Protein AF-A0A183E8X5-F1 (afdb_monomer_lite)

Secondary structure (DSSP, 8-state):
--S--SHHHHHHHHHHHHHHTT-HHHHHHHHHT-HHHHHHHS-TTSGGG-HHHHHHHHHHHHHGGGS---HHHHH-TTS-EEEEEE---SSTT----S-EEE--B-SS-B---EEEPTT--EEEEEE---

Sequence (130 aa):
MTDIKTDIGYARAFVRLALERKLLHKHIQTVLGNFTLLQQLYKRYAFLRCDDEKEQFLYHILSLNAADFYCFTNTFKKTKMLYRVLLVTGSSRSALSCPIWIIITGSLCSTTTIALKQGIFEFTFDVSFS

InterPro domains:
  IPR004012 RUN domain [PF02759] (3-69)
  IPR004012 RUN domain [PS50826] (1-79)
  IPR004012 RUN domain [SM00593] (11-74)
  IPR037213 RUN domain superfamily [G3DSA:1.20.58.900] (1-78)
  IPR037213 RUN domai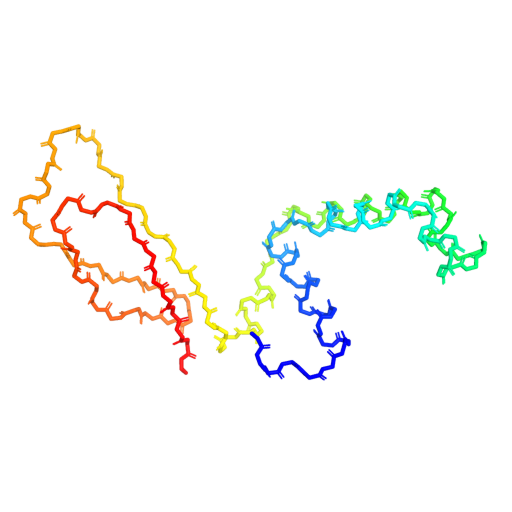n superfamily [SSF140741] (1-75)
  IPR047278 DENN domain-containing protein 5A/B [PTHR46070] (1-127)

Foldseek 3Di:
DPPDDDPVSVVVLVCLVCLQVLNNLVVVCVVLVPVVVCPVPDDCPDQSNDPVSVVVVSVVSNVSSVDHHPRNCVVPVQDKDKDKAAADDPDPPDQPPDWDWDWDDDPQGIDDTDIDDTPDRIDIDIDGRD

Structure (mmCIF, N/CA/C/O backbone):
data_AF-A0A183E8X5-F1
#
_entry.id   AF-A0A183E8X5-F1
#
loop_
_atom_site.group_PDB
_atom_site.id
_atom_site.type_symbol
_atom_site.label_atom_id
_atom_site.label_alt_id
_atom_site.label_comp_id
_atom_site.label_asym_id
_atom_site.label_entity_id
_atom_site.label_seq_id
_atom_site.pdbx_PDB_ins_code
_atom_site.Cartn_x
_atom_site.Cartn_y
_atom_site.Cartn_z
_atom_site.occupancy
_atom_site.B_iso_or_equiv
_atom_site.auth_seq_id
_atom_site.auth_comp_id
_atom_site.auth_asym_id
_atom_site.auth_atom_id
_atom_site.pdbx_PDB_model_num
ATOM 1 N N . MET A 1 1 ? -1.091 -12.541 -5.111 1.00 59.97 1 MET A N 1
ATOM 2 C CA . MET A 1 1 ? -0.577 -12.910 -3.773 1.00 59.97 1 MET A CA 1
ATOM 3 C C . MET A 1 1 ? -1.265 -14.189 -3.321 1.00 59.97 1 MET A C 1
ATOM 5 O O . MET A 1 1 ? -2.315 -14.120 -2.700 1.00 59.97 1 MET A O 1
ATOM 9 N N . THR A 1 2 ? -0.722 -15.342 -3.700 1.00 61.75 2 THR A N 1
ATOM 10 C CA . THR A 1 2 ? -1.282 -16.672 -3.383 1.00 61.75 2 THR A CA 1
ATOM 11 C C . THR A 1 2 ? -0.739 -17.255 -2.077 1.00 61.75 2 THR A C 1
ATOM 13 O O . THR A 1 2 ? -1.290 -18.218 -1.557 1.00 61.75 2 THR A O 1
ATOM 16 N N . ASP A 1 3 ? 0.328 -16.663 -1.532 1.00 69.75 3 ASP A N 1
ATOM 17 C CA . ASP A 1 3 ? 1.060 -17.225 -0.390 1.00 69.75 3 ASP A CA 1
ATOM 18 C C . ASP A 1 3 ? 0.460 -16.841 0.970 1.00 69.75 3 ASP A C 1
ATOM 20 O O . ASP A 1 3 ? 0.712 -17.497 1.980 1.00 69.75 3 ASP A O 1
ATOM 24 N N . ILE A 1 4 ? -0.352 -15.782 1.013 1.00 81.75 4 ILE A N 1
ATOM 25 C CA . ILE A 1 4 ? -1.031 -15.337 2.231 1.00 81.75 4 ILE A CA 1
ATOM 26 C C . ILE A 1 4 ? -2.340 -16.108 2.352 1.00 81.75 4 ILE A C 1
ATOM 28 O O . ILE A 1 4 ? -3.186 -16.024 1.472 1.00 81.75 4 ILE A O 1
ATOM 32 N N . LYS A 1 5 ? -2.508 -16.842 3.454 1.00 86.38 5 LYS A N 1
ATOM 33 C CA . LYS A 1 5 ? -3.681 -17.702 3.681 1.00 86.38 5 LYS A CA 1
ATOM 34 C C . LYS A 1 5 ? -4.601 -17.221 4.803 1.00 86.38 5 LYS A C 1
ATOM 36 O O . LYS A 1 5 ? -5.617 -17.852 5.057 1.00 86.38 5 LYS A O 1
ATOM 41 N N . THR A 1 6 ? -4.230 -16.155 5.511 1.00 93.00 6 THR A N 1
ATOM 42 C CA . THR A 1 6 ? -4.957 -15.675 6.694 1.00 93.00 6 THR A CA 1
ATOM 43 C C . THR A 1 6 ? -5.379 -14.223 6.532 1.00 93.00 6 THR A C 1
ATOM 45 O O . THR A 1 6 ? -4.618 -13.409 6.003 1.00 93.00 6 THR A O 1
ATOM 48 N N . ASP A 1 7 ? -6.549 -13.874 7.067 1.00 91.06 7 ASP A N 1
ATOM 49 C CA . ASP A 1 7 ? -7.070 -12.498 7.050 1.00 91.06 7 ASP A CA 1
ATOM 50 C C . ASP A 1 7 ? -6.119 -11.524 7.753 1.00 91.06 7 ASP A C 1
ATOM 52 O O . ASP A 1 7 ? -5.843 -10.426 7.270 1.00 91.06 7 ASP A O 1
ATOM 56 N N . ILE A 1 8 ? -5.513 -11.974 8.855 1.00 92.31 8 ILE A N 1
ATOM 57 C CA . ILE A 1 8 ? -4.472 -11.229 9.573 1.00 92.31 8 ILE A CA 1
ATOM 58 C C . ILE A 1 8 ? -3.254 -10.999 8.668 1.00 92.31 8 ILE A C 1
ATOM 60 O O . ILE A 1 8 ? -2.653 -9.924 8.687 1.00 92.31 8 ILE A O 1
ATOM 64 N N . GLY A 1 9 ? -2.874 -11.996 7.868 1.00 91.62 9 GLY A N 1
ATOM 65 C CA . GLY A 1 9 ? -1.797 -11.879 6.892 1.00 91.62 9 GLY A CA 1
ATOM 66 C C . GLY A 1 9 ? -2.107 -10.835 5.821 1.00 91.62 9 GLY A C 1
ATOM 67 O O . GLY A 1 9 ? -1.244 -10.009 5.520 1.00 91.62 9 GLY A O 1
ATOM 68 N N . TYR A 1 10 ? -3.341 -10.812 5.312 1.00 91.50 10 TYR A N 1
ATOM 69 C CA . TYR A 1 10 ? -3.785 -9.814 4.337 1.00 91.50 10 TYR A CA 1
ATOM 70 C C . TYR A 1 10 ? -3.786 -8.406 4.927 1.00 91.50 10 TYR A C 1
ATOM 72 O O . TYR A 1 10 ? -3.229 -7.496 4.314 1.00 91.50 10 TYR A O 1
ATOM 80 N N . ALA A 1 11 ? -4.302 -8.228 6.146 1.00 93.25 11 ALA A N 1
ATOM 81 C CA . ALA A 1 11 ? -4.269 -6.942 6.840 1.00 93.25 11 ALA A CA 1
ATOM 82 C C . ALA A 1 11 ? -2.827 -6.445 7.048 1.00 93.25 11 ALA A C 1
ATOM 84 O O . ALA A 1 11 ? -2.494 -5.297 6.754 1.00 93.25 11 ALA A O 1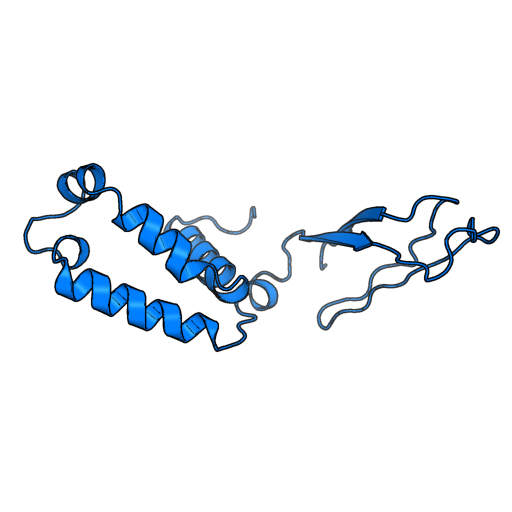
ATOM 85 N N . ARG A 1 12 ? -1.926 -7.333 7.481 1.00 92.81 12 ARG A N 1
ATOM 86 C CA . ARG A 1 12 ? -0.500 -7.020 7.652 1.00 92.81 12 ARG A CA 1
ATOM 87 C C . ARG A 1 12 ? 0.197 -6.686 6.329 1.00 92.81 12 ARG A C 1
ATOM 89 O O . ARG A 1 12 ? 1.100 -5.849 6.318 1.00 92.81 12 ARG A O 1
ATOM 96 N N . ALA A 1 13 ? -0.158 -7.351 5.233 1.00 92.88 13 ALA A N 1
ATOM 97 C CA . ALA A 1 13 ? 0.380 -7.049 3.908 1.00 92.88 13 ALA A CA 1
ATOM 98 C C . ALA A 1 13 ? -0.128 -5.699 3.394 1.00 92.88 13 ALA A C 1
ATOM 100 O O . ALA A 1 13 ? 0.666 -4.896 2.909 1.00 92.88 13 ALA A O 1
ATOM 101 N N . PHE A 1 14 ? -1.419 -5.424 3.582 1.00 93.62 14 PHE A N 1
ATOM 102 C CA . PHE A 1 14 ? -2.045 -4.154 3.239 1.00 93.62 14 PHE A CA 1
ATOM 103 C C . PHE A 1 14 ? -1.368 -2.976 3.945 1.00 93.62 14 PHE A C 1
ATOM 105 O O . PHE A 1 14 ? -0.970 -2.023 3.280 1.00 93.62 14 PHE A O 1
ATOM 112 N N . VAL A 1 15 ? -1.156 -3.059 5.265 1.00 95.12 15 VAL A N 1
ATOM 113 C CA . VAL A 1 15 ? -0.494 -1.982 6.021 1.00 95.12 15 VAL A CA 1
ATOM 114 C C . VAL A 1 15 ? 0.925 -1.737 5.508 1.00 95.12 15 VAL A C 1
ATOM 116 O O . VAL A 1 15 ? 1.291 -0.590 5.271 1.00 95.12 15 VAL A O 1
ATOM 119 N N . ARG A 1 16 ? 1.714 -2.795 5.267 1.00 93.62 16 ARG A N 1
ATOM 120 C CA . ARG A 1 16 ? 3.074 -2.650 4.717 1.00 93.62 16 ARG A CA 1
ATOM 121 C C . ARG A 1 16 ? 3.074 -1.988 3.343 1.00 93.62 16 ARG A C 1
ATOM 123 O O . ARG A 1 16 ? 3.882 -1.095 3.114 1.00 93.62 16 ARG A O 1
ATOM 130 N N . LEU A 1 17 ? 2.166 -2.400 2.455 1.00 93.44 17 LEU A N 1
ATOM 131 C CA . LEU A 1 17 ? 2.046 -1.817 1.117 1.00 93.44 17 LEU A CA 1
ATOM 132 C C . LEU A 1 17 ? 1.642 -0.343 1.187 1.00 93.44 17 LEU A C 1
ATOM 134 O O . LEU A 1 17 ? 2.188 0.494 0.474 1.00 93.44 17 LEU A O 1
ATOM 138 N N . ALA A 1 18 ? 0.680 -0.021 2.048 1.00 94.81 18 ALA A N 1
ATOM 139 C CA . ALA A 1 18 ? 0.187 1.335 2.210 1.00 94.81 18 ALA A CA 1
ATOM 140 C C . ALA A 1 18 ? 1.235 2.267 2.842 1.00 94.81 18 ALA A C 1
ATOM 142 O O . ALA A 1 18 ? 1.273 3.441 2.480 1.00 94.81 18 ALA A O 1
ATOM 143 N N . LEU A 1 19 ? 2.098 1.759 3.732 1.00 94.56 19 LEU A N 1
ATOM 144 C CA . LEU A 1 19 ? 3.248 2.500 4.266 1.00 94.56 19 LEU A CA 1
ATOM 145 C C . LEU A 1 19 ? 4.289 2.786 3.187 1.00 94.56 19 LEU A C 1
ATOM 147 O O . LEU A 1 19 ? 4.670 3.935 2.998 1.00 94.56 19 LEU A O 1
ATOM 151 N N . GLU A 1 20 ? 4.698 1.763 2.439 1.00 93.69 20 GLU A N 1
ATOM 152 C CA . GLU A 1 20 ? 5.688 1.901 1.363 1.00 93.69 20 GLU A CA 1
ATOM 153 C C . GLU A 1 20 ? 5.208 2.854 0.257 1.00 93.69 20 GLU A C 1
ATOM 155 O O . GLU A 1 20 ? 5.986 3.627 -0.291 1.00 93.69 20 GLU A O 1
ATOM 160 N N . ARG A 1 21 ? 3.896 2.893 -0.007 1.00 93.31 21 ARG A N 1
ATOM 161 C CA . ARG A 1 21 ? 3.290 3.852 -0.943 1.00 93.31 21 ARG A CA 1
ATOM 162 C C . ARG A 1 21 ? 2.960 5.220 -0.337 1.00 93.31 21 ARG A C 1
ATOM 164 O O . ARG A 1 21 ? 2.479 6.074 -1.077 1.00 93.31 21 ARG A O 1
ATOM 171 N N . LYS A 1 22 ? 3.166 5.437 0.968 1.00 94.25 22 LYS A N 1
ATOM 172 C CA . LYS A 1 22 ? 2.788 6.671 1.697 1.00 94.25 22 LYS A CA 1
ATOM 173 C C . LYS A 1 22 ? 1.288 7.009 1.606 1.00 94.25 22 LYS A C 1
ATOM 175 O O . LYS A 1 22 ? 0.877 8.168 1.564 1.00 94.25 22 LYS A O 1
ATOM 180 N N . LEU A 1 23 ? 0.447 5.974 1.555 1.00 94.88 23 LEU A N 1
ATOM 181 C CA . LEU A 1 23 ? -1.014 6.066 1.408 1.00 94.88 23 LEU A CA 1
ATOM 182 C C . LEU A 1 23 ? -1.788 5.578 2.640 1.00 94.88 23 LEU A C 1
ATOM 184 O O . LEU A 1 23 ? -3.018 5.644 2.643 1.00 94.88 23 LEU A O 1
ATOM 188 N N . LEU A 1 24 ? -1.105 5.093 3.684 1.00 95.69 24 LEU A N 1
ATOM 189 C CA . LEU A 1 24 ? -1.758 4.506 4.859 1.00 95.69 24 LEU A CA 1
ATOM 190 C C . LEU A 1 24 ? -2.754 5.469 5.517 1.00 95.69 24 LEU A C 1
ATOM 192 O O . LEU A 1 24 ? -3.899 5.082 5.750 1.00 95.69 24 LEU A O 1
ATOM 196 N N . HIS A 1 25 ? -2.350 6.724 5.739 1.00 94.25 25 HIS A N 1
ATOM 197 C CA . HIS A 1 25 ? -3.223 7.762 6.292 1.00 94.25 25 HIS A CA 1
ATOM 198 C C . HIS A 1 25 ? -4.504 7.914 5.464 1.00 94.25 25 HIS A C 1
ATOM 200 O O . HIS A 1 25 ? -5.602 7.779 5.995 1.00 94.25 25 HIS A O 1
ATOM 206 N N . LYS A 1 26 ? -4.368 8.108 4.145 1.00 95.00 26 LYS A N 1
ATOM 207 C CA . LYS A 1 26 ? -5.500 8.313 3.231 1.00 95.00 26 LYS A CA 1
ATOM 208 C C . LYS A 1 26 ? -6.472 7.135 3.259 1.00 95.00 26 LYS A C 1
ATOM 210 O O . LYS A 1 26 ? -7.687 7.331 3.284 1.00 95.00 26 LYS A O 1
ATOM 215 N N . HIS A 1 27 ? -5.955 5.908 3.257 1.00 95.56 27 HIS A N 1
ATOM 216 C CA . HIS A 1 27 ? -6.799 4.719 3.286 1.00 95.56 27 HIS A CA 1
ATOM 217 C C . HIS A 1 27 ? -7.548 4.574 4.610 1.00 95.56 27 HIS A C 1
ATOM 219 O O . HIS A 1 27 ? -8.758 4.356 4.595 1.00 95.56 27 HIS A O 1
ATOM 225 N N . ILE A 1 28 ? -6.863 4.739 5.744 1.00 94.62 28 ILE A N 1
ATOM 226 C CA . ILE A 1 28 ? -7.503 4.641 7.059 1.00 94.62 28 ILE A CA 1
ATOM 227 C C . ILE A 1 28 ? -8.511 5.775 7.242 1.00 94.62 28 ILE A C 1
ATOM 229 O O . ILE A 1 28 ? -9.639 5.507 7.632 1.00 94.62 28 ILE A O 1
ATOM 233 N N . GLN A 1 29 ? -8.173 7.010 6.871 1.00 94.38 29 GLN A N 1
ATOM 234 C CA . GLN A 1 29 ? -9.104 8.139 6.905 1.00 94.38 29 GLN A CA 1
ATOM 235 C C 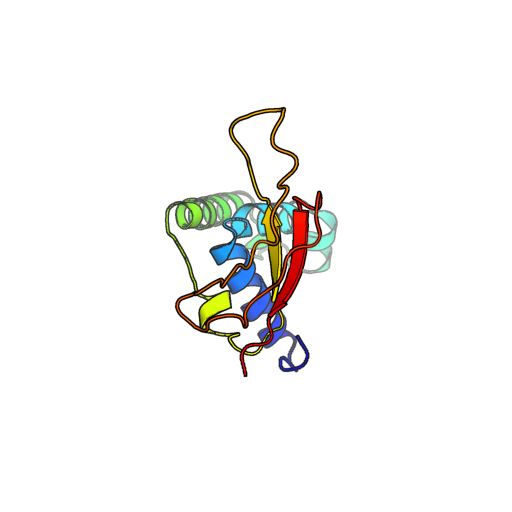. GLN A 1 29 ? -10.373 7.858 6.088 1.00 94.38 29 GLN A C 1
ATOM 237 O O . GLN A 1 29 ? -11.472 8.144 6.550 1.00 94.38 29 GLN A O 1
ATOM 242 N N . THR A 1 30 ? -10.241 7.244 4.908 1.00 94.25 30 THR A N 1
ATOM 243 C CA . THR A 1 30 ? -11.393 6.871 4.069 1.00 94.25 30 THR A CA 1
ATOM 244 C C . THR A 1 30 ? -12.294 5.852 4.771 1.00 94.25 30 THR A C 1
ATOM 246 O O . THR A 1 30 ? -13.513 6.009 4.784 1.00 94.25 30 THR A O 1
ATOM 249 N N . VAL A 1 31 ? -11.705 4.822 5.387 1.00 92.38 31 VAL A N 1
ATOM 250 C CA . VAL A 1 31 ? -12.453 3.793 6.129 1.00 92.38 31 VAL A CA 1
ATOM 251 C C . VAL A 1 31 ? -13.134 4.396 7.359 1.00 92.38 31 VAL A C 1
ATOM 253 O O . VAL A 1 31 ? -14.308 4.131 7.607 1.00 92.38 31 VAL A O 1
ATOM 256 N N . LEU A 1 32 ? -12.419 5.241 8.103 1.00 92.00 32 LEU A N 1
ATOM 257 C CA . LEU A 1 32 ? -12.924 5.874 9.320 1.00 92.00 32 LEU A CA 1
ATOM 258 C C . LEU A 1 32 ? -13.890 7.038 9.051 1.00 92.00 32 LEU A C 1
ATOM 260 O O . LEU A 1 32 ? -14.623 7.444 9.950 1.00 92.00 32 LEU A O 1
ATOM 264 N N . GLY A 1 33 ? -13.934 7.556 7.822 1.00 90.94 33 GLY A N 1
ATOM 265 C CA . GLY A 1 33 ? -14.921 8.544 7.388 1.00 90.94 33 GLY A CA 1
ATOM 266 C C . GLY A 1 33 ? -16.334 7.968 7.256 1.00 90.94 33 GLY A C 1
ATOM 267 O O . GLY A 1 33 ? -17.310 8.715 7.299 1.00 90.94 33 GLY A O 1
ATOM 268 N N . ASN A 1 34 ? -16.477 6.642 7.141 1.00 93.25 34 ASN A N 1
ATOM 269 C CA . ASN A 1 34 ? -17.786 6.001 7.078 1.00 93.25 34 ASN A CA 1
ATOM 270 C C . ASN A 1 34 ? -18.358 5.751 8.483 1.00 93.25 34 ASN A C 1
ATOM 272 O O . ASN A 1 34 ? -18.269 4.655 9.042 1.00 93.25 34 ASN A O 1
ATOM 276 N N . PHE A 1 35 ? -18.996 6.781 9.039 1.00 89.50 35 PHE A N 1
ATOM 277 C CA . PHE A 1 35 ? -19.573 6.730 10.382 1.00 89.50 35 PHE A CA 1
ATOM 278 C C . PHE A 1 35 ? -20.629 5.627 10.549 1.00 89.50 35 PHE A C 1
ATOM 280 O O . PHE A 1 35 ? -20.650 4.958 11.580 1.00 89.50 35 PHE A O 1
ATOM 287 N N . THR A 1 36 ? -21.468 5.379 9.536 1.00 93.12 36 THR A N 1
ATOM 288 C CA . THR A 1 36 ? -22.518 4.342 9.609 1.00 93.12 36 THR A CA 1
ATOM 289 C C . THR A 1 36 ? -21.935 2.944 9.818 1.00 93.12 36 THR A C 1
ATOM 291 O O . THR A 1 36 ? -22.393 2.202 10.686 1.00 93.12 36 THR A O 1
ATOM 294 N N . LEU A 1 37 ? -20.857 2.623 9.101 1.00 93.31 37 LEU A N 1
ATOM 295 C CA . LEU A 1 37 ? -20.148 1.353 9.225 1.00 93.31 37 LEU A CA 1
ATOM 296 C C . LEU A 1 37 ? -19.469 1.225 10.596 1.00 93.31 37 LEU A C 1
ATOM 298 O O . LEU A 1 37 ? -19.539 0.172 11.231 1.00 93.31 37 LEU A O 1
ATOM 302 N N . LEU A 1 38 ? -18.870 2.308 11.103 1.00 92.81 38 LEU A N 1
ATOM 303 C CA . LEU A 1 38 ? -18.266 2.313 12.437 1.00 92.81 38 LEU A CA 1
ATOM 304 C C . LEU A 1 38 ? -19.297 2.095 13.548 1.00 92.81 38 LEU A C 1
ATOM 306 O O . LEU A 1 38 ? -19.004 1.401 14.520 1.00 92.81 38 LEU A O 1
ATOM 310 N N . GLN A 1 39 ? -20.506 2.643 13.412 1.00 93.06 39 GLN A N 1
ATOM 311 C CA . GLN A 1 39 ? -21.579 2.411 14.380 1.00 93.06 39 GLN A CA 1
ATOM 312 C C . GLN A 1 39 ? -22.056 0.956 14.409 1.00 93.06 39 GLN A C 1
ATOM 314 O O . GLN A 1 39 ? -22.420 0.474 15.480 1.00 93.06 39 GLN A O 1
ATOM 319 N N . GLN A 1 40 ? -22.048 0.273 13.260 1.00 95.38 40 GLN A N 1
ATOM 320 C CA . GLN A 1 40 ? -22.454 -1.130 13.143 1.00 95.38 40 GLN A CA 1
ATOM 321 C C . GLN A 1 40 ? -21.400 -2.093 13.704 1.00 95.38 40 GLN A C 1
ATOM 323 O O . GLN A 1 40 ? -21.754 -3.080 14.344 1.00 95.38 40 GLN A O 1
ATOM 328 N N . LEU A 1 41 ? -20.113 -1.809 13.481 1.00 94.62 41 LEU A N 1
ATOM 329 C CA . LEU A 1 41 ? -19.019 -2.713 13.856 1.00 94.62 41 LEU A CA 1
ATOM 330 C C . LEU A 1 41 ? -18.431 -2.435 15.246 1.00 94.62 41 LEU A C 1
ATOM 332 O O . LEU A 1 41 ? -17.873 -3.343 15.863 1.00 94.62 41 LEU A O 1
ATOM 336 N N . TYR A 1 42 ? -18.542 -1.203 15.756 1.00 94.69 42 TYR A N 1
ATOM 337 C CA . TYR A 1 42 ? -17.886 -0.786 16.995 1.00 94.69 42 TYR A CA 1
ATOM 338 C C . TYR A 1 42 ? -18.854 -0.219 18.040 1.00 94.69 42 TYR A C 1
ATOM 340 O O . TYR A 1 42 ? -19.742 0.600 17.777 1.00 94.69 42 TYR A O 1
ATOM 348 N N . LYS A 1 43 ? -18.617 -0.615 19.296 1.00 94.06 43 LYS A N 1
ATOM 349 C CA . LYS A 1 43 ? -19.326 -0.090 20.470 1.00 94.06 43 LYS A CA 1
ATOM 350 C C . LYS A 1 43 ? -19.052 1.407 20.655 1.00 94.06 43 LYS A C 1
ATOM 352 O O . LYS A 1 43 ? -18.007 1.903 20.252 1.00 94.06 43 LYS A O 1
ATOM 357 N N . ARG A 1 44 ? -19.968 2.130 21.310 1.00 91.12 44 ARG A N 1
ATOM 358 C CA . ARG A 1 44 ? -19.906 3.600 21.471 1.00 91.12 44 ARG A CA 1
ATOM 359 C C . ARG A 1 44 ? -18.628 4.111 22.154 1.00 91.12 44 ARG A C 1
ATOM 361 O O . ARG A 1 44 ? -18.202 5.213 21.853 1.00 91.12 44 ARG A O 1
ATOM 368 N N . TYR A 1 45 ? -18.033 3.310 23.035 1.00 92.00 45 TYR A N 1
ATOM 369 C CA . TYR A 1 45 ? -16.789 3.621 23.750 1.00 92.00 45 TYR A CA 1
ATOM 370 C C . TYR A 1 45 ? -15.525 3.131 23.025 1.00 92.00 45 TYR A C 1
ATOM 372 O O . TYR A 1 45 ? -14.431 3.188 23.578 1.00 92.00 45 TYR A O 1
ATOM 380 N N . ALA A 1 46 ? -15.660 2.565 21.824 1.00 94.06 46 ALA A N 1
ATOM 381 C CA . ALA A 1 46 ? -14.506 2.121 21.062 1.00 94.06 46 ALA A CA 1
ATOM 382 C C . ALA A 1 46 ? -13.687 3.327 20.597 1.00 94.06 46 ALA A C 1
ATOM 384 O O . ALA A 1 46 ? -14.249 4.326 20.153 1.00 94.06 46 ALA A O 1
ATOM 385 N N . PHE A 1 47 ? -12.366 3.166 20.607 1.00 93.31 47 PHE A N 1
ATOM 386 C CA . PHE A 1 47 ? -11.393 4.145 20.122 1.00 93.31 47 PHE A CA 1
ATOM 387 C C . PHE A 1 47 ? -11.792 4.789 18.784 1.00 93.31 47 PHE A C 1
ATOM 389 O O . PHE A 1 47 ? -11.823 6.004 18.657 1.00 93.31 47 PHE A O 1
ATOM 396 N N . LEU A 1 48 ? -12.214 3.976 17.809 1.00 91.00 48 LEU A N 1
ATOM 397 C CA . LEU A 1 48 ? -12.564 4.444 16.462 1.00 91.00 48 LEU A CA 1
ATOM 398 C C . LEU A 1 48 ? -13.837 5.303 16.387 1.00 91.00 48 LEU A C 1
ATOM 400 O O . LEU A 1 48 ? -14.096 5.897 15.344 1.00 91.00 48 LEU A O 1
ATOM 404 N N . ARG A 1 49 ? -14.648 5.353 17.451 1.00 90.88 49 ARG A N 1
ATOM 405 C CA . ARG A 1 49 ? -15.848 6.200 17.542 1.00 90.88 49 ARG A CA 1
ATOM 406 C C . ARG A 1 49 ? -15.632 7.471 18.364 1.00 90.88 49 ARG A C 1
ATOM 408 O O . ARG A 1 49 ? -16.561 8.266 18.460 1.00 90.88 49 ARG A O 1
ATOM 415 N N . CYS A 1 50 ? -14.455 7.650 18.957 1.00 92.19 50 CYS A N 1
ATOM 416 C CA . CYS A 1 50 ? -14.072 8.884 19.627 1.00 92.19 50 CYS A CA 1
ATOM 417 C C . CYS A 1 50 ? -13.357 9.783 18.613 1.00 92.19 50 CYS A C 1
ATOM 419 O O . CYS A 1 50 ? -12.296 9.413 18.114 1.00 92.19 50 CYS A O 1
ATOM 421 N N . ASP A 1 51 ? -13.964 10.917 18.255 1.00 89.25 51 ASP A N 1
ATOM 422 C CA . ASP A 1 51 ? -13.460 11.759 17.164 1.00 89.25 51 ASP A CA 1
ATOM 423 C C . ASP A 1 51 ? -12.093 12.382 17.479 1.00 89.25 51 ASP A C 1
ATOM 425 O O . ASP A 1 51 ? -11.215 12.327 16.619 1.00 89.25 51 ASP A O 1
ATOM 429 N N . ASP A 1 52 ? -11.871 12.845 18.712 1.00 90.94 52 ASP A N 1
ATOM 430 C CA . ASP A 1 52 ? -10.596 13.446 19.136 1.00 90.94 52 ASP A CA 1
ATOM 431 C C . ASP A 1 52 ? -9.431 12.442 19.035 1.00 90.94 52 ASP A C 1
ATOM 433 O O . ASP A 1 52 ? -8.418 12.689 18.376 1.00 90.94 52 ASP A O 1
ATOM 437 N N . GLU A 1 53 ? -9.608 11.252 19.616 1.00 92.31 53 GLU A N 1
ATOM 438 C CA . GLU A 1 53 ? -8.618 10.166 19.588 1.00 92.31 53 GLU A CA 1
ATOM 439 C C . GLU A 1 53 ? -8.346 9.679 18.157 1.00 92.31 53 GLU A C 1
ATOM 441 O O . GLU A 1 53 ? -7.205 9.416 17.762 1.00 92.31 53 GLU A O 1
ATOM 446 N N . LYS A 1 54 ? -9.404 9.583 17.344 1.00 92.06 54 LYS A N 1
ATOM 447 C CA . LYS A 1 54 ? -9.330 9.197 15.933 1.00 92.06 54 LYS A CA 1
ATOM 448 C C . LYS A 1 54 ? -8.529 10.207 15.115 1.00 92.06 54 LYS A C 1
ATOM 450 O O . LYS A 1 54 ? -7.716 9.800 14.283 1.00 92.06 54 LYS A O 1
ATOM 455 N N . GLU A 1 55 ? -8.757 11.502 15.310 1.00 92.62 55 GLU A N 1
ATOM 456 C CA . GLU A 1 55 ? -8.003 12.546 14.616 1.00 92.62 55 GLU A CA 1
ATOM 457 C C . GLU A 1 55 ? -6.531 12.517 15.018 1.00 92.62 55 GLU A C 1
ATOM 459 O O . GLU A 1 55 ? -5.662 12.464 14.143 1.00 92.62 55 GLU A O 1
ATOM 464 N N . GLN A 1 56 ? -6.237 12.439 16.318 1.00 95.06 56 GLN A N 1
ATOM 465 C CA . GLN A 1 56 ? -4.866 12.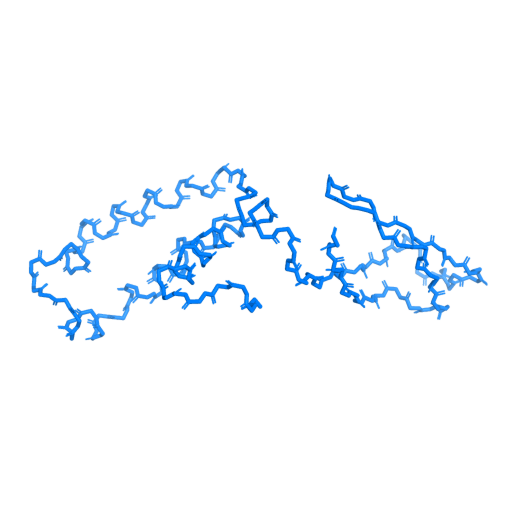334 16.814 1.00 95.06 56 GLN A CA 1
ATOM 466 C C . GLN A 1 56 ? -4.142 11.104 16.244 1.00 95.06 56 GLN A C 1
ATOM 468 O O . GLN A 1 56 ? -3.000 11.196 15.785 1.00 95.06 56 GLN A O 1
ATOM 473 N N . PHE A 1 57 ? -4.820 9.958 16.185 1.00 95.19 57 PHE A N 1
ATOM 474 C CA . PHE A 1 57 ? -4.299 8.753 15.543 1.00 95.19 57 PHE A CA 1
ATOM 475 C C . PHE A 1 57 ? -3.945 8.972 14.073 1.00 95.19 57 PHE A C 1
ATOM 477 O O . PHE A 1 57 ? -2.855 8.602 13.630 1.00 95.19 57 PHE A O 1
ATOM 484 N N . LEU A 1 58 ? -4.838 9.602 13.308 1.00 94.69 58 LEU A N 1
ATOM 485 C CA . LEU A 1 58 ? -4.601 9.897 11.898 1.00 94.69 58 LEU A CA 1
ATOM 486 C C . LEU A 1 58 ? -3.417 10.852 11.701 1.00 94.69 58 LEU A C 1
ATOM 488 O O . LEU A 1 58 ? -2.645 10.643 10.760 1.00 94.69 58 LEU A O 1
ATOM 492 N N . TYR A 1 59 ? -3.230 11.838 12.586 1.00 94.94 59 TYR A N 1
ATOM 493 C CA . TYR A 1 59 ? -2.058 12.720 12.578 1.00 94.94 59 TYR A CA 1
ATOM 494 C C . TYR A 1 59 ? -0.756 11.954 12.829 1.00 94.94 59 TYR A C 1
ATOM 496 O O . TYR A 1 59 ? 0.227 12.159 12.113 1.00 94.94 59 TYR A O 1
ATOM 504 N N . HIS A 1 60 ? -0.743 11.018 13.779 1.00 95.19 60 HIS A N 1
ATOM 505 C CA . HIS A 1 60 ? 0.424 10.164 14.007 1.00 95.19 60 HIS A CA 1
ATOM 506 C C . HIS A 1 60 ? 0.731 9.249 12.817 1.00 95.19 60 HIS A C 1
ATOM 508 O O . HIS A 1 60 ? 1.894 9.007 12.518 1.00 95.19 60 HIS A O 1
ATOM 514 N N . ILE A 1 61 ? -0.278 8.763 12.092 1.00 94.94 61 ILE A N 1
ATOM 515 C CA . ILE A 1 61 ? -0.036 8.003 10.858 1.00 94.94 61 ILE A CA 1
ATOM 516 C C . ILE A 1 61 ? 0.504 8.907 9.751 1.00 94.94 61 ILE A C 1
ATOM 518 O O . ILE A 1 61 ? 1.346 8.476 8.966 1.00 94.94 61 ILE A O 1
ATOM 522 N N . LEU A 1 62 ? 0.038 10.155 9.673 1.00 94.06 62 LEU A N 1
ATOM 523 C CA . LEU A 1 62 ? 0.493 11.100 8.658 1.00 94.06 62 LEU A CA 1
ATOM 524 C C . LEU A 1 62 ? 1.995 11.385 8.782 1.00 94.06 62 LEU A C 1
ATOM 526 O O . LEU A 1 62 ? 2.671 11.490 7.759 1.00 94.06 62 LEU A O 1
ATOM 530 N N . SER A 1 63 ? 2.537 11.446 10.003 1.00 94.25 63 SER A N 1
ATOM 531 C CA . SER A 1 63 ? 3.976 11.661 10.216 1.00 94.25 63 SER A CA 1
ATOM 532 C C . SER A 1 63 ? 4.842 10.534 9.641 1.00 94.25 63 SER A C 1
ATOM 534 O O . SER A 1 63 ? 5.970 10.787 9.219 1.00 94.25 63 SER A O 1
ATOM 536 N N . LEU A 1 64 ? 4.305 9.313 9.519 1.00 93.50 64 LEU A N 1
ATOM 537 C CA . LEU A 1 64 ? 5.010 8.188 8.899 1.00 93.50 64 LEU A CA 1
ATOM 538 C C . LEU A 1 64 ? 5.316 8.444 7.417 1.00 93.50 64 LEU A C 1
ATOM 540 O O . LEU A 1 64 ? 6.293 7.910 6.906 1.00 93.50 64 LEU A O 1
ATOM 544 N N . ASN A 1 65 ? 4.565 9.304 6.721 1.00 92.44 65 ASN A N 1
ATOM 545 C CA . ASN A 1 65 ? 4.853 9.630 5.319 1.00 92.44 65 ASN A CA 1
ATOM 546 C C . ASN A 1 65 ? 6.207 10.340 5.120 1.00 92.44 65 ASN A C 1
ATOM 548 O O . ASN A 1 65 ? 6.730 10.353 4.001 1.00 92.44 65 ASN A O 1
ATOM 552 N N . ALA A 1 66 ? 6.775 10.926 6.179 1.00 92.44 66 ALA A N 1
ATOM 553 C CA . ALA A 1 66 ? 8.101 11.538 6.135 1.00 92.44 66 ALA A CA 1
ATOM 554 C C . ALA A 1 66 ? 9.236 10.501 6.055 1.00 92.44 66 ALA A C 1
ATOM 556 O O . ALA A 1 66 ? 10.339 10.846 5.640 1.00 92.44 66 ALA A O 1
ATOM 557 N N . ALA A 1 67 ? 8.975 9.244 6.425 1.00 92.12 67 ALA A N 1
ATOM 558 C CA . ALA A 1 67 ? 9.941 8.158 6.345 1.00 92.12 67 ALA A CA 1
AT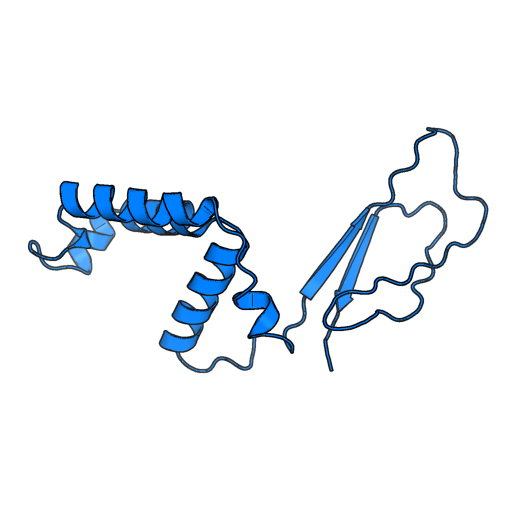OM 559 C C . ALA A 1 67 ? 9.754 7.330 5.063 1.00 92.12 67 ALA A C 1
ATOM 561 O O . ALA A 1 67 ? 8.645 7.178 4.543 1.00 92.12 67 ALA A O 1
ATOM 562 N N . ASP A 1 68 ? 10.854 6.763 4.570 1.00 91.06 68 ASP A N 1
ATOM 563 C CA . ASP A 1 68 ? 10.835 5.818 3.457 1.00 91.06 68 ASP A CA 1
ATOM 564 C C . ASP A 1 68 ? 10.804 4.385 3.991 1.00 91.06 68 ASP A C 1
ATOM 566 O O . ASP A 1 68 ? 11.714 3.929 4.688 1.00 91.06 68 ASP A O 1
ATOM 570 N N . PHE A 1 69 ? 9.737 3.662 3.655 1.00 91.25 69 PHE A N 1
ATOM 571 C CA . PHE A 1 69 ? 9.535 2.276 4.059 1.00 91.25 69 PHE A CA 1
ATOM 572 C C . PHE A 1 69 ? 9.679 1.345 2.861 1.00 91.25 69 PHE A C 1
ATOM 574 O O . PHE A 1 69 ? 9.035 1.553 1.844 1.00 91.25 69 PHE A O 1
ATOM 581 N N . TYR A 1 70 ? 10.435 0.260 3.026 1.00 88.94 70 TYR A N 1
ATOM 582 C CA . TYR A 1 70 ? 10.572 -0.818 2.030 1.00 88.94 70 TYR A CA 1
ATOM 583 C C . TYR A 1 70 ? 10.013 -2.148 2.563 1.00 88.94 70 TYR A C 1
ATOM 585 O O . TYR A 1 70 ? 10.517 -3.237 2.279 1.00 88.94 70 TYR A O 1
ATOM 593 N N . CYS A 1 71 ? 9.022 -2.070 3.458 1.00 88.38 71 CYS A N 1
ATOM 594 C CA . CYS A 1 71 ? 8.559 -3.202 4.255 1.00 88.38 71 CYS A CA 1
ATOM 595 C C . CYS A 1 71 ? 7.792 -4.236 3.428 1.00 88.38 71 CYS A C 1
ATOM 597 O O . CYS A 1 71 ? 7.839 -5.423 3.754 1.00 88.38 71 CYS A O 1
ATOM 599 N N . PHE A 1 72 ? 7.055 -3.814 2.401 1.00 88.75 72 PHE A N 1
ATOM 600 C CA . PHE A 1 72 ? 6.301 -4.724 1.551 1.00 88.75 72 PHE A CA 1
ATOM 601 C C . PHE A 1 72 ? 7.243 -5.433 0.585 1.00 88.75 72 PHE A C 1
ATOM 603 O O . PHE A 1 72 ? 7.301 -6.663 0.599 1.00 88.75 72 PHE A O 1
ATOM 610 N N . THR A 1 73 ? 8.043 -4.672 -0.162 1.00 86.50 73 THR A N 1
ATOM 611 C CA . THR A 1 73 ? 8.954 -5.209 -1.183 1.00 86.50 73 THR A CA 1
ATOM 612 C C . THR A 1 73 ? 10.012 -6.139 -0.580 1.00 86.50 73 THR A C 1
ATOM 614 O O . THR A 1 73 ? 10.284 -7.203 -1.134 1.00 86.50 73 THR A O 1
ATOM 617 N N . ASN A 1 74 ? 10.543 -5.828 0.610 1.00 86.00 74 ASN A N 1
ATOM 618 C CA . ASN A 1 74 ? 11.513 -6.704 1.278 1.00 86.00 74 ASN A CA 1
ATOM 619 C C . ASN A 1 74 ? 10.901 -7.981 1.868 1.00 86.00 74 ASN A C 1
ATOM 621 O O . ASN A 1 74 ? 11.601 -8.989 1.982 1.00 86.00 74 ASN A O 1
ATOM 625 N N . THR A 1 75 ? 9.622 -7.957 2.256 1.00 86.31 75 THR A N 1
ATOM 626 C CA . THR A 1 75 ? 8.954 -9.132 2.843 1.00 86.31 75 THR A CA 1
ATOM 627 C C . THR A 1 75 ? 8.422 -10.062 1.754 1.00 86.31 75 THR A C 1
ATOM 629 O O . THR A 1 75 ? 8.570 -11.279 1.841 1.00 86.31 75 THR A O 1
ATOM 632 N N . PHE A 1 76 ? 7.821 -9.502 0.705 1.00 84.44 76 PHE A N 1
ATOM 633 C CA . PHE A 1 76 ? 7.138 -10.247 -0.351 1.00 84.44 76 PHE A CA 1
ATOM 634 C C . PHE A 1 76 ? 7.990 -10.360 -1.611 1.00 84.44 76 PHE A C 1
ATOM 636 O O . PHE A 1 76 ? 7.559 -10.024 -2.709 1.00 84.44 76 PHE A O 1
ATOM 643 N N . LYS A 1 77 ? 9.206 -10.889 -1.467 1.00 80.88 77 LYS A N 1
ATOM 644 C CA . LYS A 1 77 ? 10.144 -10.997 -2.592 1.00 80.88 77 LYS A CA 1
ATOM 645 C C . LYS A 1 77 ? 9.566 -11.812 -3.748 1.00 80.88 77 LYS A C 1
ATOM 647 O O . LYS A 1 77 ? 9.695 -11.407 -4.881 1.00 80.88 77 LYS A O 1
ATOM 652 N N . LYS A 1 78 ? 8.839 -12.900 -3.480 1.00 79.00 78 LYS A N 1
ATOM 653 C CA . LYS A 1 78 ? 8.302 -13.800 -4.521 1.00 79.00 78 LYS A CA 1
ATOM 654 C C . LYS A 1 78 ? 7.052 -13.281 -5.244 1.00 79.00 78 LYS A C 1
ATOM 656 O O . LYS A 1 78 ? 6.523 -13.962 -6.121 1.00 79.00 78 LYS A O 1
ATOM 661 N N . THR A 1 79 ? 6.525 -12.111 -4.876 1.00 80.50 79 THR A N 1
ATOM 662 C CA . THR A 1 79 ? 5.327 -11.596 -5.548 1.00 80.50 79 THR A CA 1
ATOM 663 C C . THR A 1 79 ? 5.660 -11.050 -6.924 1.00 80.50 79 THR A C 1
ATOM 665 O O . THR A 1 79 ? 6.612 -10.291 -7.077 1.00 80.50 79 THR A O 1
ATOM 668 N N . LYS A 1 80 ? 4.834 -11.403 -7.914 1.00 80.31 80 LYS A N 1
ATOM 669 C CA . LYS A 1 80 ? 4.902 -10.803 -9.245 1.00 80.31 80 LYS A CA 1
ATOM 670 C C . LYS A 1 80 ? 4.594 -9.315 -9.141 1.00 80.31 80 LYS A C 1
ATOM 672 O O . LYS A 1 80 ? 3.519 -8.948 -8.662 1.00 80.31 80 LYS A O 1
ATOM 677 N N . MET A 1 81 ? 5.536 -8.489 -9.572 1.00 82.94 81 MET A N 1
ATOM 678 C CA . MET A 1 81 ? 5.364 -7.044 -9.665 1.00 82.94 81 MET A CA 1
ATOM 679 C C . MET A 1 81 ? 5.366 -6.633 -11.131 1.00 82.94 81 MET A C 1
ATOM 681 O O . MET A 1 81 ? 6.219 -7.074 -11.902 1.00 82.94 81 MET A O 1
ATOM 685 N N . LEU A 1 82 ? 4.407 -5.782 -11.490 1.00 86.88 82 LEU A N 1
ATOM 686 C CA . LEU A 1 82 ? 4.315 -5.197 -12.818 1.00 86.88 82 LEU A CA 1
ATOM 687 C C . LEU A 1 82 ? 5.142 -3.913 -12.846 1.00 86.88 82 LEU A C 1
ATOM 689 O O . LEU A 1 82 ? 4.838 -2.948 -12.141 1.00 86.88 82 LEU A O 1
ATOM 693 N N . TYR A 1 83 ? 6.187 -3.909 -13.664 1.00 87.81 83 TYR A N 1
ATOM 694 C CA . TYR A 1 83 ? 7.040 -2.752 -13.884 1.00 87.81 83 TYR A CA 1
ATOM 695 C C . TYR A 1 83 ? 6.595 -2.039 -15.151 1.00 87.81 83 TYR A C 1
ATOM 697 O O . TYR A 1 83 ? 6.422 -2.663 -16.197 1.00 87.81 83 TYR A O 1
ATOM 705 N N . ARG A 1 84 ? 6.420 -0.721 -15.058 1.00 89.69 84 ARG A N 1
ATOM 706 C CA . ARG A 1 84 ? 6.153 0.154 -16.201 1.00 89.69 84 ARG A CA 1
ATOM 707 C C . ARG A 1 84 ? 7.406 0.957 -16.495 1.00 89.69 84 ARG A C 1
ATOM 709 O O . ARG A 1 84 ? 7.905 1.657 -15.616 1.00 89.69 84 ARG A O 1
ATOM 716 N N . VAL A 1 85 ? 7.892 0.859 -17.724 1.00 87.31 85 VAL A N 1
ATOM 717 C CA . VAL A 1 85 ? 9.068 1.592 -18.190 1.00 87.31 85 VAL A CA 1
ATOM 718 C C . VAL A 1 85 ? 8.620 2.585 -19.239 1.00 87.31 85 VAL A C 1
ATOM 720 O O . VAL A 1 85 ? 7.960 2.218 -20.209 1.00 87.31 85 VAL A O 1
ATOM 723 N N . LEU A 1 86 ? 8.997 3.840 -19.021 1.00 88.50 86 LEU A N 1
ATOM 724 C CA . LEU A 1 86 ? 8.773 4.934 -19.948 1.00 88.50 86 LEU A CA 1
ATOM 725 C C . LEU A 1 86 ? 10.128 5.483 -20.389 1.00 88.50 86 LEU A C 1
ATOM 727 O O . LEU A 1 86 ? 10.916 5.957 -19.571 1.00 88.50 86 LEU A O 1
ATOM 731 N N . LEU A 1 87 ? 10.382 5.425 -21.688 1.00 84.19 87 LEU A N 1
ATOM 732 C CA . LEU A 1 87 ? 11.532 6.036 -22.325 1.00 84.19 87 LEU A CA 1
ATOM 733 C C . LEU A 1 87 ? 11.199 7.462 -22.725 1.00 84.19 87 LEU A C 1
ATOM 735 O O . LEU A 1 87 ? 10.354 7.705 -23.582 1.00 84.19 87 LEU A O 1
ATOM 739 N N . VAL A 1 88 ? 11.909 8.405 -22.119 1.00 82.69 88 VAL A N 1
ATOM 740 C CA . VAL A 1 88 ? 11.763 9.827 -22.416 1.00 82.69 88 VAL A CA 1
ATOM 741 C C . VAL A 1 88 ? 12.979 10.278 -23.216 1.00 82.69 88 VAL A C 1
ATOM 743 O O . VAL A 1 88 ? 14.101 10.267 -22.714 1.00 82.69 88 VAL A O 1
ATOM 746 N N . THR A 1 89 ? 12.766 10.670 -24.472 1.00 75.88 89 THR A N 1
ATOM 747 C CA . THR A 1 89 ? 13.816 11.216 -25.343 1.00 75.88 89 THR A CA 1
ATOM 748 C C . THR A 1 89 ? 13.722 12.740 -25.394 1.00 75.88 89 THR A C 1
ATOM 750 O O . THR A 1 89 ? 12.649 13.276 -25.653 1.00 75.88 89 THR A O 1
ATOM 753 N N . GLY A 1 90 ? 14.839 13.451 -25.221 1.00 69.25 90 GLY A N 1
ATOM 754 C CA . GLY A 1 90 ? 14.867 14.924 -25.208 1.00 69.25 90 GLY A CA 1
ATOM 755 C C . GLY A 1 90 ? 14.643 15.621 -26.561 1.00 69.25 90 GLY A C 1
ATOM 756 O O . GLY A 1 90 ? 14.581 16.844 -26.604 1.00 69.25 90 GLY A O 1
ATOM 757 N N . SER A 1 91 ? 14.524 14.880 -27.670 1.00 63.06 91 SER A N 1
ATOM 758 C CA . SER A 1 91 ? 14.314 15.432 -29.016 1.00 63.06 91 SER A CA 1
ATOM 759 C C . SER A 1 91 ? 13.087 14.805 -29.672 1.00 63.06 91 SER A C 1
ATOM 761 O O . SER A 1 91 ? 13.006 13.586 -29.810 1.00 63.06 91 SER A O 1
ATOM 763 N N . SER A 1 92 ? 12.156 15.647 -30.132 1.00 55.22 92 SER A N 1
ATOM 764 C CA . SER A 1 92 ? 10.870 15.251 -30.735 1.00 55.22 92 SER A CA 1
ATOM 765 C C . SER A 1 92 ? 10.995 14.471 -32.060 1.00 55.22 92 SER A C 1
ATOM 767 O O . SER A 1 92 ? 9.980 14.036 -32.602 1.00 55.22 92 SER A O 1
ATOM 769 N N . ARG A 1 93 ? 12.209 14.304 -32.606 1.00 51.69 93 ARG A N 1
ATOM 770 C CA . ARG A 1 93 ? 12.456 13.705 -33.932 1.00 51.69 93 ARG A CA 1
ATOM 771 C C . ARG A 1 93 ? 13.253 12.402 -33.921 1.00 51.69 93 ARG A C 1
ATOM 773 O O . ARG A 1 93 ? 13.585 11.898 -34.988 1.00 51.69 93 ARG A O 1
ATOM 780 N N . SER A 1 94 ? 13.563 11.835 -32.759 1.00 54.84 94 SER A N 1
ATOM 781 C CA . SER A 1 94 ? 14.291 10.565 -32.711 1.00 54.84 94 SER A CA 1
ATOM 782 C C . SER A 1 94 ? 13.315 9.392 -32.700 1.00 54.84 94 SER A C 1
ATOM 784 O O . SER A 1 94 ? 13.030 8.800 -31.660 1.00 54.84 94 SER A O 1
ATOM 786 N N . ALA A 1 95 ? 12.794 9.039 -33.877 1.00 57.34 95 ALA A N 1
ATOM 787 C CA . ALA A 1 95 ? 12.430 7.648 -34.099 1.00 57.34 95 ALA A CA 1
ATOM 788 C C . ALA A 1 95 ? 13.719 6.847 -33.880 1.00 57.34 95 ALA A C 1
ATOM 790 O O . ALA A 1 95 ? 14.667 6.994 -34.651 1.00 57.34 95 ALA A O 1
ATOM 791 N N . LEU A 1 96 ? 13.796 6.093 -32.780 1.00 59.28 96 LEU A N 1
ATOM 792 C CA . LEU A 1 96 ? 14.951 5.257 -32.466 1.00 59.28 96 LEU A CA 1
ATOM 793 C C . LEU A 1 96 ? 15.146 4.306 -33.653 1.00 59.28 96 LEU A C 1
ATOM 795 O O . LEU A 1 96 ? 14.381 3.366 -33.833 1.00 59.28 96 LEU A O 1
ATOM 799 N N . SER A 1 97 ? 16.089 4.621 -34.544 1.00 61.06 97 SER A N 1
ATOM 800 C CA . SER A 1 97 ? 16.288 3.873 -35.794 1.00 61.06 97 SER A CA 1
ATOM 801 C C . SER A 1 97 ? 16.957 2.513 -35.539 1.00 61.06 97 SER A C 1
ATOM 803 O O . SER A 1 97 ? 16.922 1.608 -36.366 1.00 61.06 97 SER A O 1
ATOM 805 N N . CYS A 1 98 ? 17.554 2.366 -34.356 1.00 67.12 98 CYS A N 1
ATOM 806 C CA . CYS A 1 98 ? 18.323 1.215 -33.924 1.00 67.12 98 CYS A CA 1
ATOM 807 C C . CYS A 1 98 ? 17.570 0.373 -32.877 1.00 67.12 98 CYS A C 1
ATOM 809 O O . CYS A 1 98 ? 16.825 0.920 -32.057 1.00 67.12 98 CYS A O 1
ATOM 811 N N . PRO A 1 99 ? 17.781 -0.957 -32.866 1.00 73.94 99 PRO A N 1
ATOM 812 C CA . PRO A 1 99 ? 17.278 -1.817 -31.804 1.00 73.94 99 PRO A CA 1
ATOM 813 C C . PRO A 1 99 ? 17.952 -1.448 -30.480 1.00 73.94 99 PRO A C 1
ATOM 815 O O . PRO A 1 99 ? 19.179 -1.370 -30.394 1.00 73.94 99 PRO A O 1
ATOM 818 N N . ILE A 1 100 ? 17.141 -1.223 -29.447 1.00 80.62 100 ILE A N 1
ATOM 819 C CA . ILE A 1 100 ? 17.609 -0.900 -28.097 1.00 80.62 100 ILE A CA 1
ATOM 820 C C . ILE A 1 100 ? 17.318 -2.073 -27.178 1.00 80.62 100 ILE A C 1
ATOM 822 O O . ILE A 1 100 ? 16.267 -2.707 -27.258 1.00 80.62 100 ILE A O 1
ATOM 826 N N . TRP A 1 101 ? 18.260 -2.323 -26.280 1.00 85.38 101 TRP A N 1
ATOM 827 C CA . TRP A 1 101 ? 18.203 -3.370 -25.275 1.00 85.38 101 TRP A CA 1
ATOM 828 C C . TRP A 1 101 ? 18.285 -2.698 -23.918 1.00 85.38 101 TRP A C 1
ATOM 830 O O . TRP A 1 101 ? 19.122 -1.817 -23.714 1.00 85.38 101 TRP A O 1
ATOM 840 N N . ILE A 1 102 ? 17.431 -3.115 -22.994 1.00 86.06 102 ILE A N 1
ATOM 841 C CA . ILE A 1 102 ? 17.435 -2.595 -21.631 1.00 86.06 102 ILE A CA 1
ATOM 842 C C . ILE A 1 102 ? 17.570 -3.758 -20.663 1.00 86.06 102 ILE A C 1
ATOM 844 O O . ILE A 1 102 ? 16.962 -4.812 -20.842 1.00 86.06 102 ILE A O 1
ATOM 848 N N . ILE A 1 103 ? 18.376 -3.543 -19.630 1.00 88.19 103 ILE A N 1
ATOM 849 C CA . ILE A 1 103 ? 18.476 -4.409 -18.463 1.00 88.19 103 ILE A CA 1
ATOM 850 C C . ILE A 1 103 ? 18.129 -3.544 -17.258 1.00 88.19 103 ILE A C 1
ATOM 852 O O . ILE A 1 103 ? 18.708 -2.472 -17.077 1.00 88.19 103 ILE A O 1
ATOM 856 N N . ILE A 1 104 ? 17.172 -3.991 -16.452 1.00 86.69 104 ILE A N 1
ATOM 857 C CA . ILE A 1 104 ? 16.759 -3.294 -15.238 1.00 86.69 104 ILE A CA 1
ATOM 858 C C . ILE A 1 104 ? 17.287 -4.091 -14.060 1.00 86.69 104 ILE A C 1
ATOM 860 O O . ILE A 1 104 ? 16.891 -5.233 -13.840 1.00 86.69 104 ILE A O 1
ATOM 864 N N . THR A 1 105 ? 18.184 -3.472 -13.301 1.00 86.31 105 THR A N 1
ATOM 865 C CA . THR A 1 105 ? 18.795 -4.076 -12.118 1.00 86.31 105 THR A CA 1
ATOM 866 C C . THR A 1 105 ? 18.292 -3.364 -10.875 1.00 86.31 105 THR A C 1
ATOM 868 O O . THR A 1 105 ? 18.448 -2.153 -10.739 1.00 86.31 105 THR A O 1
ATOM 871 N N . GLY A 1 106 ? 17.678 -4.121 -9.970 1.00 84.50 106 GLY A N 1
ATOM 872 C CA . GLY A 1 106 ? 17.303 -3.677 -8.633 1.00 84.50 106 GLY A CA 1
ATOM 873 C C . GLY A 1 106 ? 18.147 -4.359 -7.556 1.00 84.50 106 GLY A C 1
ATOM 874 O O . GLY A 1 106 ? 19.007 -5.188 -7.838 1.00 84.50 106 GLY A O 1
ATOM 875 N N . SER A 1 107 ? 17.860 -4.045 -6.294 1.00 83.31 107 SER A N 1
ATOM 876 C CA . SER A 1 107 ? 18.544 -4.636 -5.133 1.00 83.31 107 SER A CA 1
ATOM 877 C C . SER A 1 107 ? 18.264 -6.130 -4.937 1.00 83.31 107 SER A C 1
ATOM 879 O O . SER A 1 107 ? 19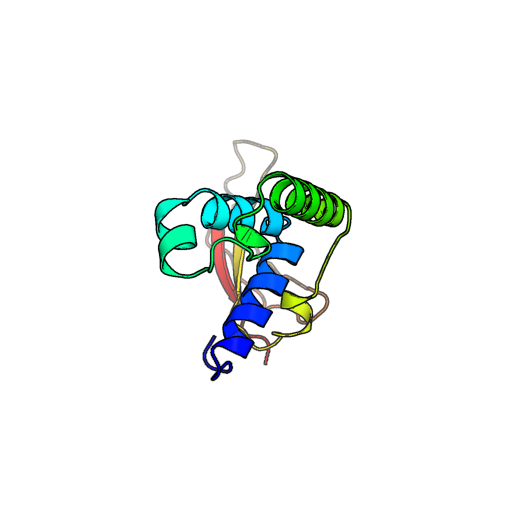.047 -6.820 -4.290 1.00 83.31 107 SER A O 1
ATOM 881 N N . LEU A 1 108 ? 17.146 -6.635 -5.469 1.00 78.94 108 LEU A N 1
ATOM 882 C CA . LEU A 1 108 ? 16.726 -8.030 -5.312 1.00 78.94 108 LEU A CA 1
ATOM 883 C C . LEU A 1 108 ? 17.036 -8.902 -6.534 1.00 78.94 108 LEU A C 1
ATOM 885 O O . LEU A 1 108 ? 17.208 -10.106 -6.375 1.00 78.94 108 LEU A O 1
ATOM 889 N N . CYS A 1 109 ? 17.061 -8.332 -7.742 1.00 78.81 109 CYS A N 1
ATOM 890 C CA . CYS A 1 109 ? 17.250 -9.082 -8.986 1.00 78.81 109 CYS A CA 1
ATOM 891 C C . CYS A 1 109 ? 17.565 -8.145 -10.163 1.00 78.81 109 CYS A C 1
ATOM 893 O O . CYS A 1 109 ? 17.341 -6.935 -10.085 1.00 78.81 109 CYS A O 1
ATOM 895 N N . SER A 1 110 ? 18.042 -8.727 -11.262 1.00 83.50 110 SER A N 1
ATOM 896 C CA . SER A 1 110 ? 18.190 -8.080 -12.563 1.00 83.50 110 SER A CA 1
ATOM 897 C C . SER A 1 110 ? 17.328 -8.799 -13.598 1.00 83.50 110 SER A C 1
ATOM 899 O O . SER A 1 110 ? 17.208 -10.025 -13.571 1.00 83.50 110 SER A O 1
ATOM 901 N N . THR A 1 111 ? 16.697 -8.045 -14.493 1.00 84.88 111 THR A N 1
ATOM 902 C CA . THR A 1 111 ? 15.923 -8.616 -15.597 1.00 84.88 111 THR A CA 1
ATOM 903 C C . THR A 1 111 ? 16.848 -9.215 -16.652 1.00 84.88 111 THR A C 1
ATOM 905 O O . THR A 1 111 ? 18.015 -8.845 -16.769 1.00 84.88 111 THR A O 1
ATOM 908 N N . THR A 1 112 ? 16.316 -10.094 -17.497 1.00 85.19 112 THR A N 1
ATOM 909 C CA . THR A 1 112 ? 16.991 -10.435 -18.754 1.00 85.19 112 THR A CA 1
ATOM 910 C C . THR A 1 112 ? 17.029 -9.221 -19.686 1.00 85.19 112 THR A C 1
ATOM 912 O O . THR A 1 112 ? 16.391 -8.193 -19.434 1.00 85.19 112 THR A O 1
ATOM 915 N N . THR A 1 113 ? 17.801 -9.324 -20.767 1.00 84.88 113 THR A N 1
ATOM 916 C CA . THR A 1 113 ? 17.843 -8.310 -21.821 1.00 84.88 113 THR A CA 1
ATOM 917 C C . THR A 1 113 ? 16.472 -8.171 -22.479 1.00 84.88 113 THR A C 1
ATOM 919 O O . THR A 1 113 ? 15.994 -9.071 -23.168 1.00 84.88 113 THR A O 1
ATOM 922 N N . ILE A 1 114 ? 15.830 -7.020 -22.280 1.00 85.38 114 ILE A N 1
ATOM 923 C CA . ILE A 1 114 ? 14.550 -6.684 -22.903 1.00 85.38 114 ILE A CA 1
ATOM 924 C C . ILE A 1 114 ? 14.852 -5.927 -24.196 1.00 85.38 114 ILE A C 1
ATOM 926 O O . ILE A 1 114 ? 15.316 -4.786 -24.163 1.00 85.38 114 ILE A O 1
ATOM 930 N N . ALA A 1 115 ? 14.608 -6.574 -25.337 1.00 83.00 115 ALA A N 1
ATOM 931 C CA . ALA A 1 115 ? 14.706 -5.945 -26.650 1.00 83.00 115 ALA A CA 1
ATOM 932 C C . ALA A 1 115 ? 13.453 -5.104 -26.927 1.00 83.00 115 ALA A C 1
ATOM 934 O O . ALA A 1 115 ? 12.326 -5.602 -26.869 1.00 83.00 115 ALA A O 1
ATOM 935 N N . LEU A 1 116 ? 13.648 -3.826 -27.239 1.00 80.81 116 LEU A N 1
ATOM 936 C CA . LEU A 1 116 ? 12.564 -2.900 -27.529 1.00 80.81 116 LEU A CA 1
ATOM 937 C C . LEU A 1 116 ? 12.205 -2.909 -29.004 1.00 80.81 116 LEU A C 1
ATOM 939 O O . LEU A 1 116 ? 13.067 -2.845 -29.881 1.00 80.81 116 LEU A O 1
ATOM 943 N N . LYS A 1 117 ? 10.898 -2.938 -29.270 1.00 73.50 117 LYS A N 1
ATOM 944 C CA . LYS A 1 117 ? 10.374 -2.736 -30.617 1.00 73.50 117 LYS A CA 1
ATOM 945 C C . LYS A 1 117 ? 10.482 -1.263 -30.991 1.00 73.50 117 LYS A C 1
ATOM 947 O O . LYS A 1 117 ? 10.259 -0.373 -30.171 1.00 73.50 117 LYS A O 1
ATOM 952 N N . GLN A 1 118 ? 10.792 -1.029 -32.257 1.00 70.44 118 GLN A N 1
ATOM 953 C CA . GLN A 1 118 ? 10.969 0.304 -32.801 1.00 70.44 118 GLN A CA 1
ATOM 954 C C . GLN A 1 118 ? 9.710 1.162 -32.605 1.00 70.44 118 GLN A C 1
ATOM 956 O O . GLN A 1 118 ? 8.601 0.718 -32.894 1.00 70.44 118 GLN A O 1
ATOM 961 N N . GLY A 1 119 ? 9.881 2.379 -32.084 1.00 68.69 119 GLY A N 1
ATOM 962 C CA . GLY A 1 119 ? 8.780 3.319 -31.845 1.00 68.69 119 GLY A CA 1
ATOM 963 C C . GLY A 1 119 ? 7.924 3.048 -30.600 1.00 68.69 119 GLY A C 1
ATOM 964 O O . GLY A 1 119 ? 7.011 3.826 -30.334 1.00 68.69 119 GLY A O 1
ATOM 965 N N . ILE A 1 120 ? 8.209 2.001 -29.813 1.00 74.56 120 ILE A N 1
ATOM 966 C CA . ILE A 1 120 ? 7.549 1.772 -28.521 1.00 74.56 120 ILE A CA 1
ATOM 967 C C . ILE A 1 120 ? 8.388 2.403 -27.409 1.00 74.56 120 ILE A C 1
ATOM 969 O O . ILE A 1 120 ? 9.464 1.915 -27.068 1.00 74.56 120 ILE A O 1
ATOM 973 N N . PHE A 1 121 ? 7.870 3.483 -26.829 1.00 79.00 121 PHE A N 1
ATOM 974 C CA . PHE A 1 121 ? 8.514 4.208 -25.729 1.00 79.00 121 PHE A CA 1
ATOM 975 C C . PHE A 1 121 ? 7.944 3.845 -24.358 1.00 79.00 121 PHE A C 1
ATOM 977 O O . PHE A 1 121 ? 8.534 4.186 -23.340 1.00 79.00 121 PHE A O 1
ATOM 984 N N . GLU A 1 122 ? 6.816 3.143 -24.315 1.00 84.56 122 GLU A N 1
ATOM 985 C CA . GLU A 1 122 ? 6.188 2.712 -23.076 1.00 84.56 122 GLU A CA 1
ATOM 986 C C . GLU A 1 122 ? 5.852 1.229 -23.151 1.00 84.56 122 GLU A C 1
ATOM 988 O O . GLU A 1 122 ? 5.193 0.776 -24.086 1.00 84.56 122 GLU A O 1
ATOM 993 N N . PHE A 1 123 ? 6.288 0.474 -22.150 1.00 84.75 123 PHE A N 1
ATOM 994 C CA . PHE A 1 123 ? 5.927 -0.929 -22.026 1.00 84.75 123 PHE A CA 1
ATOM 995 C C . PHE A 1 123 ? 5.817 -1.337 -20.561 1.00 84.75 123 PHE A C 1
ATOM 997 O O . PHE A 1 123 ? 6.334 -0.682 -19.650 1.00 84.75 123 PHE A O 1
ATOM 1004 N N . THR A 1 124 ? 5.110 -2.439 -20.345 1.00 87.69 124 THR A N 1
ATOM 1005 C CA . THR A 1 124 ? 4.952 -3.067 -19.037 1.00 87.69 124 THR A CA 1
ATOM 1006 C C . THR A 1 124 ? 5.420 -4.508 -19.108 1.00 87.69 124 THR A C 1
ATOM 1008 O O . THR A 1 124 ? 5.273 -5.163 -20.140 1.00 87.69 124 THR A O 1
ATOM 1011 N N . PHE A 1 125 ? 6.019 -4.995 -18.028 1.00 85.06 125 PHE A N 1
ATOM 1012 C CA . PHE A 1 125 ? 6.414 -6.392 -17.913 1.00 85.06 125 PHE A CA 1
ATOM 1013 C C . PHE A 1 125 ? 6.330 -6.861 -16.462 1.00 85.06 125 PHE A C 1
ATOM 1015 O O . PHE A 1 125 ? 6.525 -6.083 -15.525 1.00 85.06 125 PHE A O 1
ATOM 1022 N N . ASP A 1 126 ? 6.050 -8.149 -16.292 1.00 82.69 126 ASP A N 1
ATOM 1023 C CA . ASP A 1 126 ? 5.999 -8.789 -14.985 1.00 82.69 126 ASP A CA 1
ATOM 1024 C C . ASP A 1 126 ? 7.371 -9.348 -14.620 1.00 82.69 126 ASP A C 1
ATOM 1026 O O . ASP A 1 126 ? 7.944 -10.153 -15.357 1.00 82.69 126 ASP A O 1
ATOM 1030 N N . VAL A 1 127 ? 7.873 -8.983 -13.441 1.00 74.00 127 VAL A N 1
ATOM 1031 C CA . VAL A 1 127 ? 9.050 -9.627 -12.851 1.00 74.00 127 VAL A CA 1
ATOM 1032 C C . VAL A 1 127 ? 8.586 -10.554 -11.749 1.00 74.00 127 VAL A C 1
ATOM 1034 O O . VAL A 1 127 ? 7.919 -10.145 -10.798 1.00 74.00 127 VAL A O 1
ATOM 1037 N N . SER A 1 128 ? 8.949 -11.825 -11.896 1.00 65.31 128 SER A N 1
ATOM 1038 C CA . SER A 1 128 ? 8.817 -12.825 -10.843 1.00 65.31 128 SER A CA 1
ATOM 1039 C C . SER A 1 128 ? 10.206 -13.048 -10.259 1.00 65.31 128 SER A C 1
ATOM 1041 O O . SER A 1 128 ? 11.075 -13.583 -10.945 1.00 65.31 128 SER A O 1
ATOM 1043 N N . PHE A 1 129 ? 10.438 -12.621 -9.021 1.00 62.62 129 PHE A N 1
ATOM 1044 C CA . PHE A 1 129 ? 11.687 -12.937 -8.334 1.00 62.62 129 PHE A CA 1
ATOM 1045 C C . PHE A 1 129 ? 11.662 -14.431 -7.975 1.00 62.62 129 PHE A C 1
ATOM 1047 O O . PHE A 1 129 ? 10.762 -14.869 -7.251 1.00 62.62 129 PHE A O 1
ATOM 1054 N N . SER A 1 130 ? 12.582 -15.209 -8.554 1.00 52.12 130 SER A N 1
ATOM 1055 C CA . SER A 1 130 ? 12.726 -16.652 -8.289 1.00 52.12 130 SER A CA 1
ATOM 1056 C C . SER A 1 130 ? 13.518 -16.898 -7.010 1.00 52.12 130 SER A C 1
ATOM 1058 O O . SER A 1 130 ? 14.529 -16.188 -6.817 1.00 52.12 130 SER A O 1
#

Radius of gyration: 21.33 Å; chains: 1; bounding box: 41×33×60 Å

Organism: NCBI:txid637853

pLDDT: mean 85.42, std 10.82, range [51.69, 95.69]